Protein AF-A0A3D9XSS0-F1 (afdb_monomer_lite)

Sequence (168 aa):
MDGPRLADRDDVIVSGLGEGGFCTASVGGMEFPLLFLAGGPDQPVAAVVLADDLALDRLEAVQRFWAALTGDKAPPDGHRMSRQKRQRAGKSLRAVDGRKDGASYRMIAEVLFPAHRITLATWKSNALRETAVRLVRDGFQLVAGGYRSLLHRRRHRRKRKGQALRTG

Structure (mmCIF, N/CA/C/O backbone):
data_AF-A0A3D9XSS0-F1
#
_entry.id   AF-A0A3D9XSS0-F1
#
loop_
_atom_site.group_PDB
_atom_site.id
_atom_site.type_symbol
_atom_site.label_atom_id
_atom_site.label_alt_id
_atom_site.label_comp_id
_atom_site.label_asym_id
_atom_site.label_entity_id
_atom_site.label_seq_id
_atom_site.pdbx_PDB_ins_code
_atom_site.Cartn_x
_atom_site.Cartn_y
_atom_site.Cartn_z
_atom_site.occupancy
_atom_site.B_iso_or_equiv
_atom_site.auth_seq_id
_atom_site.auth_comp_id
_atom_site.auth_asym_id
_atom_site.auth_atom_id
_atom_site.pdbx_PDB_model_num
ATOM 1 N N . MET A 1 1 ? -20.918 -7.633 29.416 1.00 53.12 1 MET A N 1
ATOM 2 C CA . MET A 1 1 ? -19.547 -7.213 29.058 1.00 53.12 1 MET A CA 1
ATOM 3 C C . MET A 1 1 ? -19.679 -5.830 28.459 1.00 53.12 1 MET A C 1
ATOM 5 O O . MET A 1 1 ? -20.108 -5.733 27.317 1.00 53.12 1 MET A O 1
ATOM 9 N N . ASP A 1 2 ? -19.400 -4.788 29.238 1.00 72.56 2 ASP A N 1
ATOM 10 C CA . ASP A 1 2 ? -19.417 -3.409 28.739 1.00 72.56 2 ASP A CA 1
ATOM 11 C C . ASP A 1 2 ? -18.070 -3.116 28.073 1.00 72.56 2 ASP A C 1
ATOM 13 O O . ASP A 1 2 ? -17.086 -2.776 28.725 1.00 72.56 2 ASP A O 1
ATOM 17 N N . GLY A 1 3 ? -18.003 -3.369 26.767 1.00 71.75 3 GLY A N 1
ATOM 18 C CA . GLY A 1 3 ? -16.892 -2.946 25.913 1.00 71.75 3 GLY A CA 1
ATOM 19 C C . GLY A 1 3 ? -17.037 -1.481 25.481 1.00 71.75 3 GLY A C 1
ATOM 20 O O . GLY A 1 3 ? -18.117 -0.905 25.637 1.00 71.75 3 GLY A O 1
ATOM 21 N N . PRO A 1 4 ? -15.980 -0.869 24.915 1.00 80.12 4 PRO A N 1
ATOM 22 C CA . PRO A 1 4 ? -16.065 0.502 24.432 1.00 80.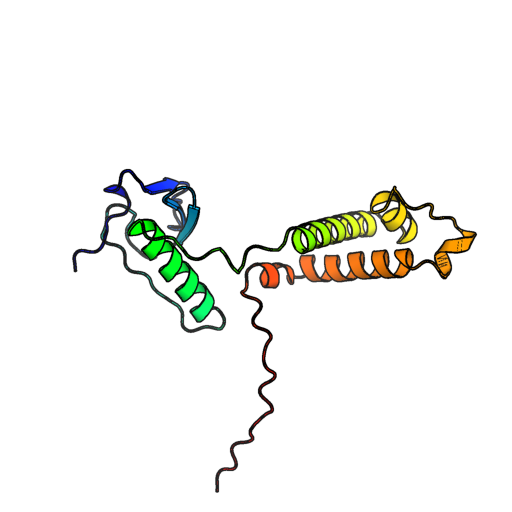12 4 PRO A CA 1
ATOM 23 C C . PRO A 1 4 ? -17.089 0.602 23.299 1.00 80.12 4 PRO A C 1
ATOM 25 O O . PRO A 1 4 ? -17.146 -0.2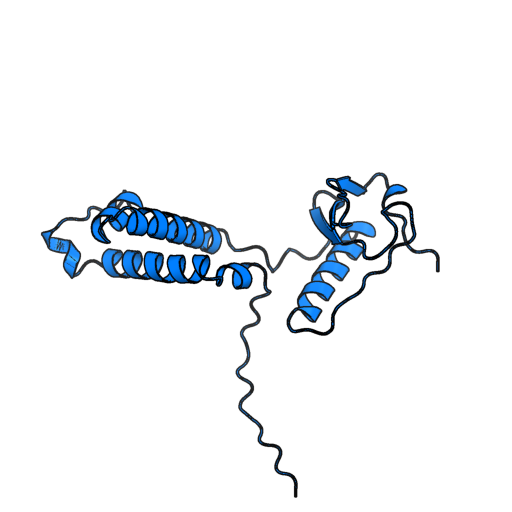60 22.419 1.00 80.12 4 PRO A O 1
ATOM 28 N N . ARG A 1 5 ? -17.872 1.677 23.322 1.00 84.56 5 ARG A N 1
ATOM 29 C CA . ARG A 1 5 ? -18.710 2.116 22.207 1.00 84.56 5 ARG A CA 1
ATOM 30 C C . ARG A 1 5 ? -17.907 3.163 21.458 1.00 84.56 5 ARG A C 1
ATOM 32 O O . ARG A 1 5 ? -17.437 4.125 22.058 1.00 84.56 5 ARG A O 1
ATOM 39 N N . LEU A 1 6 ? -17.657 2.925 20.179 1.00 82.81 6 LEU A N 1
ATOM 40 C CA . LEU A 1 6 ? -16.795 3.796 19.384 1.00 82.81 6 LEU A CA 1
ATOM 41 C C . LEU A 1 6 ? -17.466 5.137 19.088 1.00 82.81 6 LEU A C 1
ATOM 43 O O . LEU A 1 6 ? -16.769 6.134 18.991 1.00 82.81 6 LEU A O 1
ATOM 47 N N . ALA A 1 7 ? -18.793 5.166 18.969 1.00 81.00 7 ALA A N 1
ATOM 48 C CA . ALA A 1 7 ? -19.533 6.397 18.710 1.00 81.00 7 ALA A CA 1
ATOM 49 C C . ALA A 1 7 ? -19.655 7.325 19.927 1.00 81.00 7 ALA A C 1
ATOM 51 O O . ALA A 1 7 ? -19.825 8.525 19.752 1.00 81.00 7 ALA A O 1
ATOM 52 N N . ASP A 1 8 ? -19.512 6.795 21.145 1.00 83.81 8 ASP A N 1
ATOM 53 C CA . ASP A 1 8 ? -19.583 7.586 22.385 1.00 83.81 8 ASP A CA 1
ATOM 54 C C . ASP A 1 8 ? -18.267 8.327 22.684 1.00 83.81 8 ASP A C 1
ATOM 56 O O . ASP A 1 8 ? -18.094 8.917 23.751 1.00 83.81 8 ASP A O 1
ATOM 60 N N . ARG A 1 9 ? -17.297 8.241 21.772 1.00 80.12 9 ARG A N 1
ATOM 61 C CA . ARG A 1 9 ? -15.945 8.751 21.950 1.00 80.12 9 ARG A CA 1
ATOM 62 C C . ARG A 1 9 ? -15.666 9.905 21.002 1.00 80.12 9 ARG A C 1
ATOM 64 O O . ARG A 1 9 ? -15.541 9.705 19.799 1.00 80.12 9 ARG A O 1
ATOM 71 N N . ASP A 1 10 ? -15.446 11.086 21.570 1.00 81.94 10 ASP A N 1
ATOM 72 C CA . ASP A 1 10 ? -15.120 12.301 20.810 1.00 81.94 10 ASP A CA 1
ATOM 73 C C . ASP A 1 10 ? -13.787 12.201 20.040 1.00 81.94 10 ASP A C 1
ATOM 75 O O . ASP A 1 10 ? -13.559 12.928 19.074 1.00 81.94 10 ASP A O 1
ATOM 79 N N . ASP A 1 11 ? -12.888 11.301 20.453 1.00 82.56 11 ASP A N 1
ATOM 80 C CA . ASP A 1 11 ? -11.594 11.054 19.811 1.00 82.56 11 ASP A CA 1
ATOM 81 C C . ASP A 1 11 ? -11.643 10.011 18.681 1.00 82.56 11 ASP A C 1
ATOM 83 O O . ASP A 1 11 ? -10.600 9.700 18.094 1.00 82.56 11 ASP A O 1
ATOM 87 N N . VAL A 1 12 ? -12.833 9.482 18.370 1.00 86.00 12 VAL A N 1
ATOM 88 C CA . VAL A 1 12 ? -13.052 8.468 17.337 1.00 86.00 12 VAL A CA 1
ATOM 89 C C . VAL A 1 12 ? -13.989 9.001 16.257 1.00 86.00 12 VAL A C 1
ATOM 91 O O . VAL A 1 12 ? -15.158 9.280 16.495 1.00 86.00 12 VAL A O 1
ATOM 94 N N . ILE A 1 13 ? -13.496 9.069 15.020 1.00 86.75 13 ILE A N 1
ATOM 95 C CA . ILE A 1 13 ? -14.320 9.422 13.857 1.00 86.75 13 ILE A CA 1
ATOM 96 C C . ILE A 1 13 ? -14.493 8.186 12.986 1.00 86.75 13 ILE A C 1
ATOM 98 O O . ILE A 1 13 ? -13.529 7.696 12.398 1.00 86.75 13 ILE A O 1
ATOM 102 N N . VAL A 1 14 ? -15.725 7.691 12.870 1.00 87.00 14 VAL A N 1
ATOM 103 C CA . VAL A 1 14 ? -16.064 6.577 11.977 1.00 87.00 14 VAL A CA 1
ATOM 104 C C . VAL A 1 14 ? -16.579 7.125 10.652 1.00 87.00 14 VAL A C 1
ATOM 106 O O . VAL A 1 14 ? -17.517 7.915 10.609 1.00 87.00 14 VAL A O 1
ATOM 109 N N . SER A 1 15 ? -15.970 6.691 9.552 1.00 86.50 15 SER A N 1
ATOM 110 C CA . SER A 1 15 ? -16.313 7.128 8.199 1.00 86.50 15 SER A CA 1
ATOM 111 C C . SER A 1 15 ? -16.527 5.944 7.259 1.00 86.50 15 SER A C 1
ATOM 113 O O . SER A 1 15 ? -15.933 4.875 7.421 1.00 86.50 15 SER A O 1
ATOM 115 N N . GLY A 1 16 ? -17.387 6.139 6.256 1.00 82.12 16 GLY A N 1
ATOM 116 C CA . GLY A 1 16 ? -17.586 5.168 5.179 1.00 82.12 16 GLY A CA 1
ATOM 117 C C . GLY A 1 16 ? -18.263 3.864 5.600 1.00 82.12 16 GLY A C 1
ATOM 118 O O . GLY A 1 16 ? -18.037 2.858 4.937 1.00 82.12 16 GLY A O 1
ATOM 119 N N . LEU A 1 17 ? -19.061 3.872 6.677 1.00 80.38 17 LEU A N 1
ATOM 120 C CA . LEU A 1 17 ? -19.860 2.718 7.090 1.00 80.38 17 LEU A CA 1
ATOM 121 C C . LEU A 1 17 ? -20.892 2.392 5.999 1.00 80.38 17 LEU A C 1
ATOM 123 O O . LEU A 1 17 ? -21.920 3.055 5.884 1.00 80.38 17 LEU A O 1
ATOM 127 N N . GLY A 1 18 ? -20.569 1.411 5.158 1.00 75.81 18 GLY A N 1
ATOM 128 C CA . GLY A 1 18 ? -21.453 0.913 4.103 1.00 75.81 18 GLY A CA 1
ATOM 129 C C . GLY A 1 18 ? -22.290 -0.283 4.558 1.00 75.81 18 GLY A C 1
ATOM 130 O O . GLY A 1 18 ? -22.078 -0.828 5.639 1.00 75.81 18 GLY A O 1
ATOM 131 N N . GLU A 1 19 ? -23.185 -0.763 3.689 1.00 74.50 19 GLU A N 1
ATOM 132 C CA . GLU A 1 19 ? -24.052 -1.928 3.961 1.00 74.50 19 GLU A CA 1
ATOM 133 C C . GLU A 1 19 ? -23.278 -3.205 4.340 1.00 74.50 19 GLU A C 1
ATOM 135 O O . GLU A 1 19 ? -23.793 -4.063 5.048 1.00 74.50 19 GLU A O 1
ATOM 140 N N . GLY A 1 20 ? -22.014 -3.324 3.920 1.00 81.50 20 GLY A N 1
ATOM 141 C CA . GLY A 1 20 ? -21.144 -4.451 4.267 1.00 81.50 20 GLY A CA 1
ATOM 142 C C . GLY A 1 20 ? -20.477 -4.365 5.645 1.00 81.50 20 GLY A C 1
ATOM 143 O O . GLY A 1 20 ? -19.601 -5.179 5.921 1.00 81.50 20 GLY A O 1
ATOM 144 N N . GLY A 1 21 ? -20.793 -3.357 6.468 1.00 85.19 21 GLY A N 1
ATOM 145 C CA . GLY A 1 21 ? -20.205 -3.172 7.802 1.00 85.19 21 GLY A CA 1
ATOM 146 C C . GLY A 1 21 ? -18.730 -2.749 7.801 1.00 85.19 21 GLY A C 1
ATOM 147 O O . GLY A 1 21 ? -18.120 -2.633 8.863 1.00 85.19 21 GLY A O 1
ATOM 148 N N . PHE A 1 22 ? -18.132 -2.525 6.628 1.00 88.75 22 PHE A N 1
ATOM 149 C CA . PHE A 1 22 ? -16.778 -1.992 6.508 1.00 88.75 22 PHE A CA 1
ATOM 150 C C . PHE A 1 22 ? -16.788 -0.484 6.751 1.00 88.75 22 PHE A C 1
ATOM 152 O O . PHE A 1 22 ? -17.624 0.221 6.189 1.00 88.75 22 PHE A O 1
ATOM 159 N N . CYS A 1 23 ? -15.842 0.005 7.545 1.00 89.69 23 CYS A N 1
ATOM 160 C CA . CYS A 1 23 ? -15.637 1.428 7.783 1.00 89.69 23 CYS A CA 1
ATOM 161 C C . CYS A 1 23 ? -14.168 1.725 8.097 1.00 89.69 23 CYS A C 1
ATOM 163 O O . CYS A 1 23 ? -13.371 0.826 8.378 1.00 89.69 23 CYS A O 1
ATOM 165 N N . THR A 1 24 ? -13.822 3.006 8.123 1.00 90.31 24 THR A N 1
ATOM 166 C CA . THR A 1 24 ? -12.536 3.475 8.640 1.00 90.31 24 THR A CA 1
ATOM 167 C C . THR A 1 24 ? -12.772 4.271 9.914 1.00 90.31 24 THR A C 1
ATOM 169 O O . THR A 1 24 ? -13.566 5.211 9.909 1.00 90.31 24 THR A O 1
ATOM 172 N N . ALA A 1 25 ? -12.088 3.898 10.994 1.00 91.12 25 ALA A N 1
ATOM 173 C CA . ALA A 1 25 ? -12.064 4.651 12.241 1.00 91.12 25 ALA A CA 1
ATOM 174 C C . ALA A 1 25 ? -10.760 5.446 12.356 1.00 91.12 25 ALA A C 1
ATOM 176 O O . ALA A 1 25 ? -9.674 4.863 12.329 1.00 91.12 25 ALA A O 1
ATOM 177 N N . SER A 1 26 ? -10.874 6.759 12.525 1.00 90.31 26 SER A N 1
ATOM 178 C CA . SER A 1 26 ? -9.759 7.639 12.859 1.00 90.31 26 SER A CA 1
ATOM 179 C C . SER A 1 26 ? -9.680 7.800 14.373 1.00 90.31 26 SER A C 1
ATOM 181 O O . SER A 1 26 ? -10.651 8.244 14.981 1.00 90.31 26 SER A O 1
ATOM 183 N N . VAL A 1 27 ? -8.551 7.427 14.980 1.00 89.31 27 VAL A N 1
ATOM 184 C CA . VAL A 1 27 ? -8.305 7.532 16.429 1.00 89.31 27 VAL A CA 1
ATOM 185 C C . VAL A 1 27 ? -6.941 8.171 16.651 1.00 89.31 27 VAL A C 1
ATOM 187 O O . VAL A 1 27 ? -5.918 7.625 16.226 1.00 89.31 27 VAL A O 1
ATOM 190 N N . GLY A 1 28 ? -6.903 9.359 17.258 1.00 81.25 28 GLY A N 1
ATOM 191 C CA . GLY A 1 28 ? -5.648 10.097 17.471 1.00 81.25 28 GLY A CA 1
ATO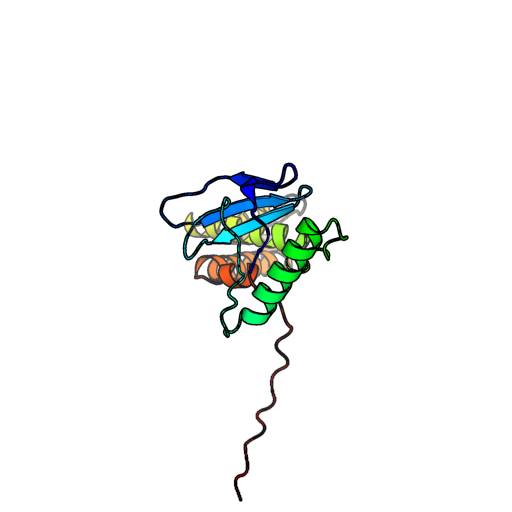M 192 C C . GLY A 1 28 ? -4.863 10.378 16.176 1.00 81.25 28 GLY A C 1
ATOM 193 O O . GLY A 1 28 ? -3.632 10.351 16.176 1.00 81.25 28 GLY A O 1
ATOM 194 N N . GLY A 1 29 ? -5.563 10.578 15.050 1.00 82.25 29 GLY A N 1
ATOM 195 C CA . GLY A 1 29 ? -4.971 10.803 13.722 1.00 82.25 29 GLY A CA 1
ATOM 196 C C . GLY A 1 29 ? -4.414 9.549 13.033 1.00 82.25 29 GLY A C 1
ATOM 197 O O . GLY A 1 29 ? -3.764 9.652 11.988 1.00 82.25 29 GLY A O 1
ATOM 198 N N . MET A 1 30 ? -4.632 8.363 13.607 1.00 85.12 30 MET A N 1
ATOM 199 C CA . MET A 1 30 ? -4.350 7.080 12.969 1.00 85.12 30 MET A CA 1
ATOM 200 C C . MET A 1 30 ? -5.630 6.483 12.397 1.00 85.12 30 MET A C 1
ATOM 202 O O . MET A 1 30 ? -6.644 6.414 13.080 1.00 85.12 30 MET A O 1
ATOM 206 N N . GLU A 1 31 ? -5.547 5.990 11.166 1.00 88.31 31 GLU A N 1
ATOM 207 C CA . GLU A 1 31 ? -6.667 5.353 10.476 1.00 88.31 31 GLU A CA 1
ATOM 208 C C . GLU A 1 31 ? -6.627 3.834 10.656 1.00 88.31 31 GLU A C 1
ATOM 210 O O . GLU A 1 31 ? -5.607 3.189 10.384 1.00 88.31 31 GLU A O 1
ATOM 215 N N . PHE A 1 32 ? -7.759 3.261 11.054 1.00 89.12 32 PHE A N 1
ATOM 216 C CA . PHE A 1 32 ? -7.947 1.832 11.252 1.00 89.12 32 PHE A CA 1
ATOM 217 C C . PHE A 1 32 ? -9.106 1.328 10.385 1.00 89.12 32 PHE A C 1
ATOM 219 O O . PHE A 1 32 ? -10.245 1.750 10.587 1.00 89.12 32 PHE A O 1
ATOM 226 N N . PRO A 1 33 ? -8.857 0.417 9.428 1.00 89.81 33 PRO A N 1
ATOM 227 C CA . PRO A 1 33 ? -9.936 -0.254 8.720 1.00 89.81 33 PRO A CA 1
ATOM 228 C C . PRO A 1 33 ? -10.600 -1.272 9.651 1.00 89.81 33 PRO A C 1
ATOM 230 O O . PRO A 1 33 ? -9.926 -2.143 10.207 1.00 89.81 33 PRO A O 1
ATOM 233 N N . LEU A 1 34 ? -11.918 -1.179 9.795 1.00 91.00 34 LEU A N 1
ATOM 234 C CA . LEU A 1 34 ? -12.731 -2.065 10.621 1.00 91.00 34 LEU A CA 1
ATOM 235 C C . LEU A 1 34 ? -13.800 -2.743 9.763 1.00 91.00 34 LEU A C 1
ATOM 237 O O . LEU A 1 34 ? -14.292 -2.181 8.786 1.00 91.00 34 LEU A O 1
ATOM 241 N N . LEU A 1 35 ? -14.157 -3.965 10.148 1.00 91.12 35 LEU A N 1
ATOM 242 C CA . LEU A 1 35 ? -15.289 -4.698 9.597 1.00 91.12 35 LEU A CA 1
ATOM 243 C C . LEU A 1 35 ? -16.179 -5.133 10.759 1.00 91.12 35 LEU A C 1
ATOM 245 O O . LEU A 1 35 ? -15.783 -5.988 11.554 1.00 91.12 35 LEU A O 1
ATOM 249 N N . PHE A 1 36 ? -17.372 -4.559 10.844 1.00 89.38 36 PHE A N 1
ATOM 250 C CA . PHE A 1 36 ? -18.401 -5.005 11.770 1.00 89.38 36 PHE A CA 1
ATOM 251 C C . PHE A 1 36 ? -19.067 -6.263 11.216 1.00 89.38 36 PHE A C 1
ATOM 253 O O . PHE A 1 36 ? -19.730 -6.230 10.184 1.00 89.38 36 PHE A O 1
ATOM 260 N N . LEU A 1 37 ? -18.877 -7.388 11.908 1.00 87.31 37 LEU A N 1
ATOM 261 C CA . LEU A 1 37 ? -19.559 -8.646 11.582 1.00 87.31 37 LEU A CA 1
ATOM 262 C C . LEU A 1 37 ? -21.030 -8.628 12.026 1.00 87.31 37 LEU A C 1
ATOM 264 O O . LEU A 1 37 ? -21.853 -9.354 11.478 1.00 87.31 37 LEU A O 1
ATOM 268 N N . ALA A 1 38 ? -21.335 -7.813 13.034 1.00 84.56 38 ALA A N 1
ATOM 269 C CA . ALA A 1 38 ? -22.669 -7.531 13.538 1.00 84.56 38 ALA A CA 1
ATOM 270 C C . ALA A 1 38 ? -22.657 -6.182 14.274 1.00 84.56 38 ALA A C 1
ATOM 272 O O . ALA A 1 38 ? -21.619 -5.769 14.798 1.00 84.56 38 ALA A O 1
ATOM 273 N N . GLY A 1 39 ? -23.819 -5.531 14.346 1.00 85.75 39 GLY A N 1
ATOM 274 C CA . GLY A 1 39 ? -23.981 -4.261 15.053 1.00 85.75 39 GLY A CA 1
ATOM 275 C C . GLY A 1 39 ? -23.301 -3.087 14.346 1.00 85.75 39 GLY A C 1
ATOM 276 O O . GLY A 1 39 ? -23.225 -3.043 13.119 1.00 85.75 39 GLY A O 1
ATOM 277 N N . GLY A 1 40 ? -22.836 -2.119 15.134 1.00 85.44 40 GLY A N 1
ATOM 278 C CA . GLY A 1 40 ? -22.245 -0.877 14.643 1.00 85.44 40 GLY A CA 1
ATOM 279 C C . GLY A 1 40 ? -21.474 -0.133 15.737 1.00 85.44 40 GLY A C 1
ATOM 280 O O . GLY A 1 40 ? -21.316 -0.661 16.841 1.00 85.44 40 GLY A O 1
ATOM 281 N N . PRO A 1 41 ? -20.989 1.086 15.452 1.00 86.06 41 PRO A N 1
ATOM 282 C CA . PRO A 1 41 ? -20.090 1.819 16.346 1.00 86.06 41 PRO A CA 1
ATOM 283 C C . PRO A 1 41 ? -20.729 2.234 17.683 1.00 86.06 41 PRO A C 1
ATOM 285 O O . PRO A 1 41 ? -19.999 2.457 18.647 1.00 86.06 41 PRO A O 1
ATOM 288 N N . ASP A 1 42 ? -22.060 2.273 17.771 1.00 86.12 42 ASP A N 1
ATOM 289 C CA . ASP A 1 42 ? -22.816 2.667 18.975 1.00 86.12 42 ASP A CA 1
ATOM 290 C C . ASP A 1 42 ? -22.946 1.530 20.011 1.00 86.12 42 ASP A C 1
ATOM 292 O O . ASP A 1 42 ? -23.484 1.709 21.110 1.00 86.12 42 ASP A O 1
ATOM 296 N N . GLN A 1 43 ? -22.487 0.326 19.660 1.00 84.81 43 GLN A N 1
ATOM 297 C CA . GLN A 1 43 ? -22.576 -0.874 20.488 1.00 84.81 43 GLN A CA 1
ATOM 298 C C . GLN A 1 43 ? -21.199 -1.282 21.029 1.00 84.81 43 GLN A C 1
ATOM 300 O O . GLN A 1 43 ? -20.176 -0.947 20.428 1.00 84.81 43 GLN A O 1
ATOM 305 N N . PRO A 1 44 ? -21.146 -2.034 22.147 1.00 84.81 44 PRO A N 1
ATOM 306 C CA . PRO A 1 44 ? -19.902 -2.619 22.631 1.00 84.81 44 PRO A CA 1
ATOM 307 C C . PRO A 1 44 ? -19.217 -3.461 21.554 1.00 84.81 44 PRO A C 1
ATOM 309 O O . PRO A 1 44 ? -19.820 -4.382 20.998 1.00 84.81 44 PRO A O 1
ATOM 312 N N . VAL A 1 45 ? -17.944 -3.175 21.286 1.00 85.25 45 VAL A N 1
ATOM 313 C CA . VAL A 1 45 ? -17.183 -3.889 20.255 1.00 85.25 45 VAL A CA 1
ATOM 314 C C . VAL A 1 45 ? -16.334 -5.022 20.825 1.00 85.25 45 VAL A C 1
ATOM 316 O O . VAL A 1 45 ? -15.721 -4.905 21.886 1.00 85.25 45 VAL A O 1
ATOM 319 N N . ALA A 1 46 ? -16.252 -6.119 20.072 1.00 87.81 46 ALA A N 1
ATOM 320 C CA . ALA A 1 46 ? -15.316 -7.213 20.298 1.00 87.81 46 ALA A CA 1
ATOM 321 C C . ALA A 1 46 ? -14.495 -7.456 19.025 1.00 87.81 46 ALA A C 1
ATOM 323 O O . ALA A 1 46 ? -15.026 -7.422 17.915 1.00 87.81 46 ALA A O 1
ATOM 324 N N . ALA A 1 47 ? -13.197 -7.721 19.179 1.00 90.56 47 ALA A N 1
ATOM 325 C CA . ALA A 1 47 ? -12.321 -8.036 18.057 1.00 90.56 47 ALA A CA 1
ATOM 326 C C . ALA A 1 47 ? -12.261 -9.552 17.824 1.00 90.56 47 ALA A C 1
ATOM 328 O O . ALA A 1 47 ? -11.887 -10.310 18.718 1.00 90.56 47 ALA A O 1
ATOM 329 N N . VAL A 1 48 ? -12.578 -9.992 16.604 1.00 91.69 48 VAL A N 1
ATOM 330 C CA . VAL A 1 48 ? -12.440 -11.394 16.180 1.00 91.69 48 VAL A CA 1
ATOM 331 C C . VAL A 1 48 ? -11.178 -11.539 15.336 1.00 91.69 48 VAL A C 1
ATOM 333 O O . VAL A 1 48 ? -11.007 -10.856 14.326 1.00 91.69 48 VAL A O 1
ATOM 336 N N . VAL A 1 49 ? -10.294 -12.455 15.730 1.00 92.00 49 VAL A N 1
ATOM 337 C CA . VAL A 1 49 ? -9.073 -12.770 14.980 1.00 92.00 49 VAL A CA 1
ATOM 338 C C . VAL A 1 49 ? -9.190 -14.160 14.371 1.00 92.00 49 VAL A C 1
ATOM 340 O O . VAL A 1 49 ? -9.265 -15.157 15.084 1.00 92.00 49 VAL A O 1
ATOM 343 N N . LEU A 1 50 ? -9.157 -14.227 13.040 1.00 90.44 50 LEU A N 1
ATOM 344 C CA . LEU A 1 50 ? -9.096 -15.495 12.317 1.00 90.44 50 LEU A CA 1
ATOM 345 C C . LEU A 1 50 ? -7.733 -16.164 12.519 1.00 90.44 50 LEU A C 1
ATOM 347 O O . LEU A 1 50 ? -6.693 -15.519 12.370 1.00 90.44 50 LEU A O 1
ATOM 351 N N . ALA A 1 51 ? -7.747 -17.464 12.813 1.00 91.81 51 ALA A N 1
ATOM 352 C CA . ALA A 1 51 ? -6.558 -18.295 12.979 1.00 91.81 51 ALA A CA 1
ATOM 353 C C . ALA A 1 51 ? -5.996 -18.757 11.619 1.00 91.81 51 ALA A C 1
ATOM 355 O O . ALA A 1 51 ? -6.010 -19.939 11.290 1.00 91.81 51 ALA A O 1
ATOM 356 N N . ASP A 1 52 ? -5.523 -17.808 10.816 1.00 86.62 52 ASP A N 1
ATOM 357 C CA . ASP A 1 52 ? -4.916 -18.044 9.504 1.00 86.62 52 ASP A CA 1
ATOM 358 C C . ASP A 1 52 ? -3.466 -17.510 9.446 1.00 86.62 52 ASP A C 1
ATOM 360 O O . ASP A 1 52 ? -2.890 -17.066 10.446 1.00 86.62 52 ASP A O 1
ATOM 364 N N . ASP A 1 53 ? -2.873 -17.505 8.251 1.00 83.81 53 ASP A N 1
ATOM 365 C CA . ASP A 1 53 ? -1.521 -16.983 8.010 1.00 83.81 53 ASP A CA 1
ATOM 366 C C . ASP A 1 53 ? -1.350 -15.483 8.347 1.00 83.81 53 ASP A C 1
ATOM 368 O O . ASP A 1 53 ? -0.221 -14.993 8.439 1.00 83.81 53 ASP A O 1
ATOM 372 N N . LEU A 1 54 ? -2.451 -14.752 8.554 1.00 83.62 54 LEU A N 1
ATOM 373 C CA . LEU A 1 54 ? -2.513 -13.333 8.909 1.00 83.62 54 LEU A CA 1
ATOM 374 C C . LEU A 1 54 ? -2.966 -13.101 10.361 1.00 83.62 54 LEU A C 1
ATOM 376 O O . LEU A 1 54 ? -3.103 -11.949 10.774 1.00 83.62 54 LEU A O 1
ATOM 380 N N . ALA A 1 55 ? -3.175 -14.146 11.168 1.00 88.12 55 ALA A N 1
ATOM 381 C CA . ALA A 1 55 ? -3.643 -14.028 12.555 1.00 88.12 55 ALA A CA 1
ATOM 382 C C . ALA A 1 55 ? -2.790 -13.055 13.381 1.00 88.12 55 ALA A C 1
ATOM 384 O O . ALA A 1 55 ? -3.292 -12.165 14.063 1.00 88.12 55 ALA A O 1
ATOM 385 N N . LEU A 1 56 ? -1.471 -13.190 13.270 1.00 85.75 56 LEU A N 1
ATOM 386 C CA . LEU A 1 56 ? -0.524 -12.370 14.016 1.00 85.75 56 LEU A CA 1
ATOM 387 C C . LEU A 1 56 ? -0.427 -10.928 13.481 1.00 85.75 56 LEU A C 1
ATOM 389 O O . LEU A 1 56 ? 0.049 -10.060 14.203 1.00 85.75 56 LEU A O 1
ATOM 393 N N . ASP A 1 57 ? -0.834 -10.674 12.238 1.00 83.62 57 ASP A N 1
ATOM 394 C CA . ASP A 1 57 ? -0.941 -9.326 11.667 1.00 83.62 57 ASP A CA 1
ATOM 395 C C . ASP A 1 57 ? -2.211 -8.642 12.195 1.00 83.62 57 ASP A C 1
ATOM 397 O O . ASP A 1 57 ? -2.179 -7.485 12.610 1.00 83.62 57 ASP A O 1
ATOM 401 N N . ARG A 1 58 ? -3.317 -9.393 12.280 1.00 87.75 58 ARG A N 1
ATOM 402 C CA . ARG A 1 58 ? -4.562 -8.918 12.898 1.00 87.75 58 ARG A CA 1
ATOM 403 C C . ARG A 1 58 ? -4.399 -8.651 14.394 1.00 87.75 58 ARG A C 1
ATOM 405 O O . ARG A 1 58 ? -4.906 -7.645 14.869 1.00 87.75 58 ARG A O 1
ATOM 412 N N . LEU A 1 59 ? -3.653 -9.482 15.125 1.00 90.38 59 LEU A N 1
ATOM 413 C CA . LEU A 1 59 ? -3.348 -9.232 16.543 1.00 90.38 59 LEU A CA 1
ATOM 414 C C . LEU A 1 59 ? -2.565 -7.930 16.751 1.00 90.38 59 LEU A C 1
ATOM 416 O O . LEU A 1 59 ? -2.878 -7.173 17.663 1.00 90.38 59 LEU A O 1
ATOM 420 N N . GLU A 1 60 ? -1.582 -7.641 15.895 1.00 87.12 60 GLU A N 1
ATOM 421 C CA . GLU A 1 60 ? -0.832 -6.379 15.939 1.00 87.12 60 GLU A CA 1
ATOM 422 C C . GLU A 1 60 ? -1.736 -5.178 15.623 1.00 87.12 60 GLU A C 1
ATOM 424 O O . GLU A 1 60 ? -1.664 -4.157 16.307 1.00 87.12 60 GLU A O 1
ATOM 429 N N . ALA A 1 61 ? -2.637 -5.309 14.642 1.00 88.12 61 ALA A N 1
ATOM 430 C CA . ALA A 1 61 ? -3.634 -4.284 14.344 1.00 88.12 61 ALA A CA 1
ATOM 431 C C . ALA A 1 61 ? -4.576 -4.029 15.535 1.00 88.12 61 ALA A C 1
ATOM 433 O O . ALA A 1 61 ? -4.783 -2.874 15.897 1.00 88.12 61 ALA A O 1
ATOM 434 N N . VAL A 1 62 ? -5.075 -5.087 16.188 1.00 91.50 62 VAL A N 1
ATOM 435 C CA . VAL A 1 62 ? -5.912 -4.984 17.397 1.00 91.50 62 VAL A CA 1
ATOM 436 C C . VAL A 1 62 ? -5.145 -4.324 18.541 1.00 91.50 62 VAL A C 1
ATOM 438 O O . VAL A 1 62 ? -5.674 -3.421 19.178 1.00 91.50 62 VAL A O 1
ATOM 441 N N . GLN A 1 63 ? -3.888 -4.709 18.777 1.00 90.12 63 GLN A N 1
ATOM 442 C CA . GLN A 1 63 ? -3.054 -4.098 19.815 1.00 90.12 63 GLN A CA 1
ATOM 443 C C . GLN A 1 63 ? -2.845 -2.598 19.567 1.00 90.12 63 GLN A C 1
ATOM 445 O O . GLN A 1 63 ? -2.937 -1.801 20.497 1.00 90.12 63 GLN A O 1
ATOM 450 N N . ARG A 1 64 ? -2.566 -2.201 18.319 1.00 89.62 64 ARG A N 1
ATOM 451 C CA . ARG A 1 64 ? -2.384 -0.790 17.947 1.00 89.62 64 ARG A CA 1
ATOM 452 C C . ARG A 1 64 ? -3.680 0.004 18.054 1.00 89.62 64 ARG A C 1
ATOM 454 O O . ARG A 1 64 ? -3.636 1.140 18.509 1.00 89.62 64 A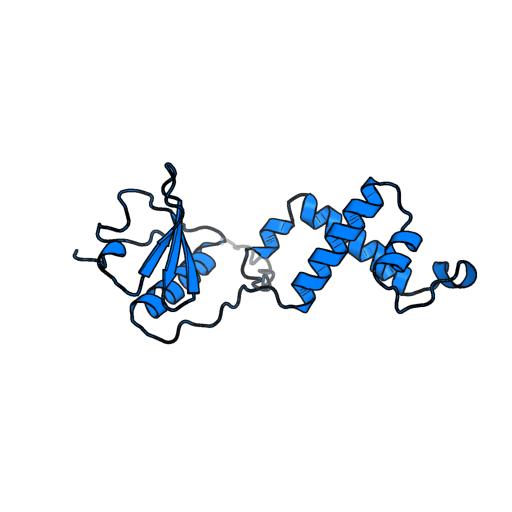RG A O 1
ATOM 461 N N . PHE A 1 65 ? -4.801 -0.592 17.657 1.00 90.00 65 PHE A N 1
ATOM 462 C CA . PHE A 1 65 ? -6.121 0.013 17.798 1.00 90.00 65 PHE A CA 1
ATOM 463 C C . PHE A 1 65 ? -6.476 0.219 19.272 1.00 90.00 65 PHE A C 1
ATOM 465 O O . PHE A 1 65 ? -6.865 1.315 19.656 1.00 90.00 65 PHE A O 1
ATOM 472 N N . TRP A 1 66 ? -6.253 -0.793 20.114 1.00 89.69 66 TRP A N 1
ATOM 473 C CA . TRP A 1 66 ? -6.470 -0.682 21.554 1.00 89.69 66 TRP A CA 1
ATOM 474 C C . TRP A 1 66 ? -5.586 0.395 22.185 1.00 89.69 66 TRP A C 1
ATOM 476 O O . TRP A 1 66 ? -6.104 1.241 22.900 1.00 89.69 66 TRP A O 1
ATOM 486 N N . ALA A 1 67 ? -4.289 0.425 21.860 1.00 89.12 67 ALA A N 1
ATOM 487 C CA . ALA A 1 67 ? -3.383 1.465 22.346 1.00 89.12 67 ALA A CA 1
ATOM 488 C C . ALA A 1 67 ? -3.838 2.873 21.922 1.00 89.12 67 ALA A C 1
ATOM 490 O O . ALA A 1 67 ? -3.813 3.796 22.727 1.00 89.12 67 ALA A O 1
ATOM 491 N N . ALA A 1 68 ? -4.301 3.036 20.676 1.00 88.56 68 ALA A N 1
ATOM 492 C CA . ALA A 1 68 ? -4.861 4.302 20.209 1.00 88.56 68 ALA A CA 1
ATOM 493 C C . ALA A 1 68 ? -6.112 4.704 21.009 1.00 88.56 68 ALA A C 1
ATOM 495 O O . ALA A 1 68 ? -6.228 5.857 21.409 1.00 88.56 68 ALA A O 1
ATOM 496 N N . LEU A 1 69 ? -7.007 3.751 21.294 1.00 87.44 69 LEU A N 1
ATOM 497 C CA . LEU A 1 69 ? -8.197 3.981 22.115 1.00 87.44 69 LEU A CA 1
ATOM 498 C C . LEU A 1 69 ? -7.863 4.272 23.585 1.00 87.44 69 LEU A C 1
ATOM 500 O O . LEU A 1 69 ? -8.585 5.016 24.236 1.00 87.44 69 LEU A O 1
ATOM 504 N N . THR A 1 70 ? -6.811 3.705 24.165 1.00 86.62 70 THR A N 1
ATOM 505 C CA . THR A 1 70 ? -6.456 3.981 25.569 1.00 86.62 70 THR A CA 1
ATOM 506 C C . THR A 1 70 ? -5.616 5.245 25.741 1.00 86.62 70 THR A C 1
ATOM 508 O O . THR A 1 70 ? -5.288 5.602 26.869 1.00 86.62 70 THR A O 1
ATOM 511 N N . GLY A 1 71 ? -5.286 5.945 24.650 1.00 79.94 71 GLY A N 1
ATOM 512 C CA . GLY A 1 71 ? -4.372 7.090 24.674 1.00 79.94 71 GLY A CA 1
ATOM 513 C C . GLY A 1 71 ? -2.905 6.690 24.873 1.00 79.94 71 GLY A C 1
ATOM 514 O O . GLY A 1 71 ? -2.047 7.553 25.062 1.00 79.94 71 GLY A O 1
ATOM 515 N N . ASP A 1 72 ? -2.597 5.394 24.803 1.00 78.38 72 ASP A N 1
ATOM 516 C CA . ASP A 1 72 ? -1.232 4.898 24.834 1.00 78.38 72 ASP A CA 1
ATOM 517 C C . ASP A 1 72 ? -0.521 5.186 23.509 1.00 78.38 72 ASP A C 1
ATOM 519 O O . ASP A 1 72 ? -1.112 5.267 22.426 1.00 78.38 72 ASP A O 1
ATOM 523 N N . LYS A 1 73 ? 0.810 5.286 23.563 1.00 76.31 73 LYS A N 1
ATOM 524 C CA . LYS A 1 73 ? 1.620 5.414 22.351 1.00 76.31 73 LYS A CA 1
ATOM 525 C C . LYS A 1 73 ? 1.506 4.132 21.526 1.00 76.31 73 LYS A C 1
ATOM 527 O O . LYS A 1 73 ? 2.219 3.158 21.775 1.00 76.31 73 LYS A O 1
ATOM 532 N N . ALA A 1 74 ? 0.649 4.155 20.508 1.00 73.12 74 ALA A N 1
ATOM 533 C CA . ALA A 1 74 ? 0.510 3.038 19.590 1.00 73.12 74 ALA A CA 1
ATOM 534 C C . ALA A 1 74 ? 1.869 2.703 18.944 1.00 73.12 74 ALA A C 1
ATOM 536 O O . ALA A 1 74 ? 2.587 3.605 18.487 1.00 73.12 74 ALA A O 1
ATOM 537 N N . PRO A 1 75 ? 2.243 1.412 18.879 1.00 70.62 75 PRO A N 1
ATOM 538 C CA . PRO A 1 75 ? 3.427 0.986 18.152 1.00 70.62 75 PRO A CA 1
ATOM 539 C C . PRO A 1 75 ? 3.431 1.538 16.715 1.00 70.62 75 PRO A C 1
ATOM 541 O O . PRO A 1 75 ? 2.372 1.572 16.071 1.00 70.62 75 PRO A O 1
ATOM 544 N N . PRO A 1 76 ? 4.596 1.959 16.181 1.00 69.69 76 PRO A N 1
ATOM 545 C CA . PRO A 1 76 ? 4.708 2.372 14.789 1.00 69.69 76 PRO A CA 1
ATOM 546 C C . PRO A 1 76 ? 4.197 1.280 13.854 1.00 69.69 76 PRO A C 1
ATOM 548 O O . PRO A 1 76 ? 4.408 0.094 14.103 1.00 69.69 76 PRO A O 1
ATOM 551 N N . ASP A 1 77 ? 3.588 1.680 12.740 1.00 70.50 77 ASP A N 1
ATOM 552 C CA . ASP A 1 77 ? 3.170 0.733 11.713 1.00 70.50 77 ASP A CA 1
ATOM 553 C C . ASP A 1 77 ? 4.382 0.065 11.044 1.00 70.50 77 ASP A C 1
ATOM 555 O O . ASP A 1 77 ? 4.952 0.585 10.078 1.00 70.50 77 ASP A O 1
ATOM 559 N N . GLY A 1 78 ? 4.776 -1.104 11.552 1.00 64.75 78 GLY A N 1
ATOM 560 C CA . GLY A 1 78 ? 5.852 -1.919 10.993 1.00 64.75 78 GLY A CA 1
ATOM 561 C C . GLY A 1 78 ? 5.532 -2.497 9.609 1.00 64.75 78 GLY A C 1
ATOM 562 O O . GLY A 1 78 ? 6.424 -3.029 8.942 1.00 64.75 78 GLY A O 1
ATOM 563 N N . HIS A 1 79 ? 4.280 -2.397 9.154 1.00 64.94 79 HIS A N 1
ATOM 564 C CA . HIS A 1 79 ? 3.807 -2.867 7.851 1.00 64.94 79 HIS A CA 1
ATOM 565 C C . HIS A 1 79 ? 3.842 -1.768 6.792 1.00 64.94 79 HIS A C 1
ATOM 567 O O . HIS A 1 79 ? 3.784 -2.060 5.593 1.00 64.94 79 HIS A O 1
ATOM 573 N N . ARG A 1 80 ? 4.000 -0.500 7.195 1.00 68.50 80 ARG A N 1
ATOM 574 C CA . ARG A 1 80 ? 4.047 0.609 6.247 1.00 68.50 80 ARG A CA 1
ATOM 575 C C . ARG A 1 80 ? 5.232 0.420 5.307 1.00 68.50 80 ARG A C 1
ATOM 577 O O . ARG A 1 80 ? 6.397 0.450 5.705 1.00 68.50 80 ARG A O 1
ATOM 584 N N . MET A 1 81 ? 4.934 0.243 4.017 1.00 76.44 81 MET A N 1
ATOM 585 C CA . MET A 1 81 ? 5.966 0.157 2.987 1.00 76.44 81 MET A CA 1
ATOM 586 C C . MET A 1 81 ? 6.943 1.327 3.134 1.00 76.44 81 MET A C 1
ATOM 588 O O . MET A 1 81 ? 6.528 2.495 3.143 1.00 76.44 81 MET A O 1
ATOM 592 N N . SER A 1 82 ? 8.242 1.014 3.206 1.00 82.69 82 SER A N 1
ATOM 593 C CA . SER A 1 82 ? 9.275 2.047 3.205 1.00 82.69 82 SER A CA 1
ATOM 594 C C . SER A 1 82 ? 9.122 2.932 1.966 1.00 82.69 82 SER A C 1
ATOM 596 O O . SER A 1 82 ? 8.674 2.468 0.909 1.00 82.69 82 SER A O 1
ATOM 598 N N . ARG A 1 83 ? 9.511 4.212 2.068 1.00 85.69 83 ARG A N 1
ATOM 599 C CA . ARG A 1 83 ? 9.439 5.156 0.936 1.00 85.69 83 ARG A CA 1
ATOM 600 C C . ARG A 1 83 ? 10.088 4.581 -0.327 1.00 85.69 83 ARG A C 1
ATOM 602 O O . ARG A 1 83 ? 9.492 4.651 -1.397 1.00 85.69 83 ARG A O 1
ATOM 609 N N . GLN A 1 84 ? 11.245 3.934 -0.185 1.00 89.00 84 GLN A N 1
ATOM 610 C CA . GLN A 1 84 ? 11.960 3.286 -1.289 1.00 89.00 84 GLN A CA 1
ATOM 611 C C . GLN A 1 84 ? 11.148 2.154 -1.936 1.00 89.00 84 GLN A C 1
ATOM 613 O O . GLN A 1 84 ? 11.062 2.084 -3.160 1.00 89.00 84 GLN A O 1
ATOM 618 N N . LYS A 1 85 ? 10.507 1.284 -1.141 1.00 87.31 85 LYS A N 1
ATOM 619 C CA . LYS A 1 85 ? 9.655 0.209 -1.675 1.00 87.31 85 LYS A CA 1
ATOM 620 C C . LYS A 1 85 ? 8.434 0.769 -2.394 1.00 87.31 85 LYS A C 1
ATOM 622 O O . LYS A 1 85 ? 8.103 0.278 -3.467 1.00 87.31 85 LYS A O 1
ATOM 627 N N . ARG A 1 86 ? 7.791 1.800 -1.834 1.00 90.69 86 ARG A N 1
ATOM 628 C CA . ARG A 1 86 ? 6.642 2.468 -2.465 1.00 90.69 86 ARG A CA 1
ATOM 629 C C . ARG A 1 86 ? 7.040 3.092 -3.800 1.00 90.69 86 ARG A C 1
ATOM 631 O O . ARG A 1 86 ? 6.365 2.879 -4.800 1.00 90.69 86 ARG A O 1
ATOM 638 N N . GLN A 1 87 ? 8.175 3.788 -3.835 1.00 93.00 87 GLN A N 1
ATOM 639 C CA . GLN A 1 87 ? 8.711 4.367 -5.064 1.00 93.00 87 GLN A CA 1
ATOM 640 C C . GLN A 1 87 ? 9.040 3.287 -6.103 1.00 93.00 87 GLN A C 1
ATOM 642 O O . GLN A 1 87 ? 8.700 3.442 -7.274 1.00 93.00 87 GLN A O 1
ATOM 647 N N . ARG A 1 88 ? 9.666 2.179 -5.685 1.00 93.44 88 ARG A N 1
ATOM 648 C CA . ARG A 1 88 ? 9.971 1.052 -6.575 1.00 93.44 88 ARG A CA 1
ATOM 649 C C . ARG A 1 88 ? 8.702 0.408 -7.131 1.00 93.44 88 ARG A C 1
ATOM 651 O O . ARG A 1 88 ? 8.642 0.200 -8.334 1.00 93.44 88 ARG A O 1
ATOM 658 N N . ALA A 1 89 ? 7.693 0.154 -6.296 1.00 93.25 89 ALA A N 1
ATOM 659 C CA . ALA A 1 89 ? 6.407 -0.380 -6.741 1.00 93.25 89 ALA A CA 1
ATOM 660 C C . ALA A 1 89 ? 5.735 0.557 -7.757 1.00 93.25 89 ALA A C 1
ATOM 662 O O . ALA A 1 89 ? 5.319 0.103 -8.816 1.00 93.25 89 ALA A O 1
ATOM 663 N N . GLY A 1 90 ? 5.731 1.869 -7.499 1.00 95.75 90 GLY A N 1
ATOM 664 C CA . GLY A 1 90 ? 5.229 2.857 -8.457 1.00 95.75 90 GLY A CA 1
ATOM 665 C C . GLY A 1 90 ? 5.980 2.837 -9.793 1.00 95.75 90 GLY A C 1
ATOM 666 O O . GLY A 1 90 ? 5.352 2.863 -10.847 1.00 95.75 90 GLY A O 1
ATOM 667 N N . LYS A 1 91 ? 7.316 2.731 -9.776 1.00 96.88 91 LYS A N 1
ATOM 668 C CA . LYS A 1 91 ? 8.123 2.575 -11.001 1.00 96.88 91 LYS A CA 1
ATOM 669 C C . LYS A 1 91 ? 7.807 1.273 -11.741 1.00 96.88 91 LYS A C 1
ATOM 671 O O . LYS A 1 91 ? 7.725 1.284 -12.962 1.00 96.88 91 LYS A O 1
ATOM 676 N N . SER A 1 92 ? 7.618 0.174 -11.015 1.00 97.19 92 SER A N 1
ATOM 677 C CA . SER A 1 92 ? 7.232 -1.119 -11.583 1.00 97.19 92 SER A CA 1
ATOM 678 C C . SER A 1 92 ? 5.861 -1.075 -12.256 1.00 97.19 92 SER A C 1
ATOM 680 O O . SER A 1 92 ? 5.724 -1.616 -13.345 1.00 97.19 92 SER A O 1
ATOM 682 N N . LEU A 1 93 ? 4.874 -0.398 -11.660 1.00 97.38 93 LEU A N 1
ATOM 683 C CA . LEU A 1 93 ? 3.551 -0.226 -12.270 1.00 97.38 93 LEU A CA 1
ATOM 684 C C . LEU A 1 93 ? 3.627 0.606 -13.558 1.00 97.38 93 LEU A C 1
ATOM 686 O O . LEU A 1 93 ? 3.202 0.124 -14.599 1.00 97.38 93 LEU A O 1
ATOM 690 N N . ARG A 1 94 ? 4.311 1.760 -13.541 1.00 97.81 94 ARG A N 1
ATOM 691 C CA . ARG A 1 94 ? 4.534 2.554 -14.769 1.00 97.81 94 ARG A CA 1
ATOM 692 C C . ARG A 1 94 ? 5.264 1.767 -15.862 1.00 97.81 94 ARG A C 1
ATOM 694 O O . ARG A 1 94 ? 5.020 1.967 -17.046 1.00 97.81 94 ARG A O 1
ATOM 701 N N . ALA A 1 95 ? 6.187 0.883 -15.476 1.00 98.06 95 ALA A N 1
ATOM 702 C CA . ALA A 1 95 ? 6.886 0.018 -16.420 1.00 98.06 95 ALA A CA 1
ATOM 703 C C . ALA A 1 95 ? 5.946 -1.018 -17.063 1.00 98.06 95 ALA A C 1
ATOM 705 O O . ALA A 1 95 ? 6.129 -1.351 -18.232 1.00 98.06 95 ALA A O 1
ATOM 706 N N . VAL A 1 96 ? 4.951 -1.521 -16.322 1.00 98.06 96 VAL A N 1
ATOM 707 C CA . VAL A 1 96 ? 3.901 -2.393 -16.873 1.00 98.06 96 VAL A CA 1
ATOM 708 C C . VAL A 1 96 ? 3.042 -1.630 -17.864 1.00 98.06 96 VAL A C 1
ATOM 710 O O . VAL A 1 96 ? 2.835 -2.147 -18.957 1.00 98.06 96 VAL A O 1
ATOM 713 N N . ASP A 1 97 ? 2.598 -0.422 -17.513 1.00 97.94 97 ASP A N 1
ATOM 714 C CA . ASP A 1 97 ? 1.787 0.420 -18.401 1.00 97.94 97 ASP A CA 1
ATOM 715 C C . ASP A 1 97 ? 2.529 0.647 -19.726 1.00 97.94 97 ASP A C 1
ATOM 717 O O . ASP A 1 97 ? 2.044 0.262 -20.786 1.00 97.94 97 ASP A O 1
ATOM 721 N N . GLY A 1 98 ? 3.796 1.073 -19.658 1.00 97.62 98 GLY A N 1
ATOM 722 C CA . GLY A 1 98 ? 4.629 1.222 -20.851 1.00 97.62 98 GLY A CA 1
ATOM 723 C C . GLY A 1 98 ? 4.798 -0.076 -21.652 1.00 97.62 98 GLY A C 1
ATOM 724 O O . GLY A 1 98 ? 4.782 -0.045 -22.878 1.00 97.62 98 GLY A O 1
ATOM 725 N N . ARG A 1 99 ? 4.942 -1.243 -21.004 1.00 97.69 99 ARG A N 1
ATOM 726 C CA . ARG A 1 99 ? 5.025 -2.527 -21.727 1.00 97.69 99 ARG A CA 1
ATOM 727 C C . ARG A 1 99 ? 3.714 -2.920 -22.394 1.00 97.69 99 ARG A C 1
ATOM 729 O O . ARG A 1 99 ? 3.779 -3.508 -23.472 1.00 97.69 99 ARG A O 1
ATOM 736 N N . LYS A 1 100 ? 2.571 -2.642 -21.764 1.00 97.38 100 LYS A N 1
ATOM 737 C CA . LYS A 1 100 ? 1.245 -2.871 -22.353 1.00 97.38 100 LYS A CA 1
ATOM 738 C C . LYS A 1 100 ? 1.032 -1.990 -23.582 1.00 97.38 100 LYS A C 1
ATOM 740 O O . LYS A 1 100 ? 0.511 -2.485 -24.573 1.00 97.38 100 LYS A O 1
ATOM 745 N N . ASP A 1 101 ? 1.576 -0.778 -23.562 1.00 97.62 101 ASP A N 1
ATOM 746 C CA . ASP A 1 101 ? 1.563 0.161 -24.691 1.00 97.62 101 ASP A CA 1
ATOM 747 C C . ASP A 1 101 ? 2.677 -0.111 -25.728 1.00 97.62 101 ASP A C 1
ATOM 749 O O . ASP A 1 101 ? 2.935 0.695 -26.619 1.00 97.62 101 ASP A O 1
ATOM 753 N N . GLY A 1 102 ? 3.387 -1.241 -25.623 1.00 97.56 102 GLY A N 1
ATOM 754 C CA . GLY A 1 102 ? 4.406 -1.657 -26.593 1.00 97.56 102 GLY A CA 1
ATOM 755 C C . GLY A 1 102 ? 5.788 -1.011 -26.427 1.00 97.56 102 GLY A C 1
ATOM 756 O O . GLY A 1 102 ? 6.702 -1.321 -27.196 1.00 97.56 102 GLY A O 1
ATOM 757 N N . ALA A 1 103 ? 6.009 -0.177 -25.407 1.00 97.62 103 ALA A N 1
ATOM 758 C CA . ALA A 1 103 ? 7.296 0.477 -25.181 1.00 97.62 103 ALA A CA 1
ATOM 759 C C . ALA A 1 103 ? 8.430 -0.538 -24.970 1.00 97.62 103 ALA A C 1
ATOM 761 O O . ALA A 1 103 ? 8.308 -1.534 -24.245 1.00 97.62 103 ALA A O 1
ATOM 762 N N . SER A 1 104 ? 9.588 -0.272 -25.574 1.00 95.81 104 SER A N 1
ATOM 763 C CA . SER A 1 104 ? 10.789 -1.080 -25.339 1.00 95.81 104 SER A CA 1
ATOM 764 C C . SER A 1 104 ? 11.337 -0.866 -23.920 1.00 95.81 104 SER A C 1
ATOM 766 O O . SER A 1 104 ? 11.158 0.194 -23.321 1.00 95.81 104 SER A O 1
ATOM 768 N N . TYR A 1 105 ? 12.086 -1.839 -23.384 1.00 95.31 105 TYR A N 1
ATOM 769 C CA . TYR A 1 105 ? 12.776 -1.681 -22.092 1.00 95.31 105 TYR A CA 1
ATOM 770 C C . TYR A 1 105 ? 13.685 -0.442 -22.043 1.00 95.31 105 TYR A C 1
ATOM 772 O O . TYR A 1 105 ? 13.854 0.144 -20.977 1.00 95.31 105 TYR A O 1
ATOM 780 N N . ARG A 1 106 ? 14.244 -0.035 -23.192 1.00 94.75 106 ARG A N 1
ATOM 781 C CA . ARG A 1 106 ? 15.062 1.175 -23.321 1.00 94.75 106 ARG A CA 1
ATOM 782 C C . ARG A 1 106 ? 14.227 2.432 -23.097 1.00 94.75 106 ARG A C 1
ATOM 784 O O . ARG A 1 106 ? 14.583 3.229 -22.243 1.00 94.75 106 ARG A O 1
ATOM 791 N N . MET A 1 107 ? 13.099 2.561 -23.797 1.00 95.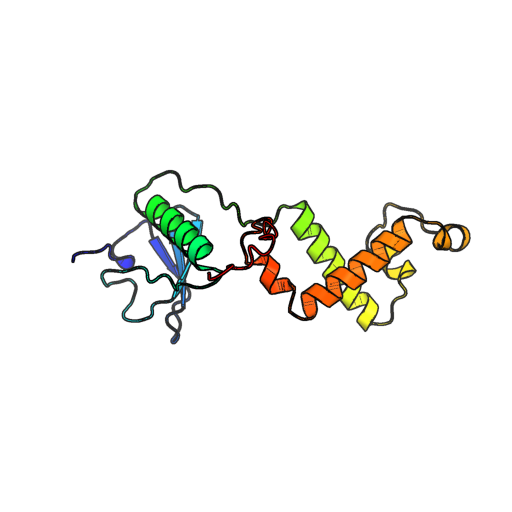12 107 MET A N 1
ATOM 792 C CA . MET A 1 107 ? 12.180 3.693 -23.617 1.00 95.12 107 MET A CA 1
ATOM 793 C C . MET A 1 107 ? 11.677 3.781 -22.173 1.00 95.12 107 MET A C 1
ATOM 795 O O . MET A 1 107 ? 11.639 4.856 -21.583 1.00 95.12 107 MET A O 1
ATOM 799 N N . ILE A 1 108 ? 11.354 2.633 -21.567 1.00 96.38 108 ILE A N 1
ATOM 800 C CA . ILE A 1 108 ? 10.969 2.566 -20.153 1.00 96.38 108 ILE A CA 1
ATOM 801 C C . ILE A 1 108 ? 12.105 3.077 -19.258 1.00 96.38 108 ILE A C 1
ATOM 803 O O . ILE A 1 108 ? 11.860 3.843 -18.330 1.00 96.38 108 ILE A O 1
ATOM 807 N N . ALA A 1 109 ? 13.352 2.682 -19.524 1.00 94.94 109 ALA A N 1
ATOM 808 C CA . ALA A 1 109 ? 14.498 3.154 -18.756 1.00 94.94 109 ALA A CA 1
ATOM 809 C C . ALA A 1 109 ? 14.731 4.667 -18.924 1.00 94.94 109 ALA A C 1
ATOM 811 O O . ALA A 1 109 ? 14.982 5.346 -17.932 1.00 94.94 109 ALA A O 1
ATOM 812 N N . GLU A 1 110 ? 14.597 5.197 -20.140 1.00 93.75 110 GLU A N 1
ATOM 813 C CA . GLU A 1 110 ? 14.753 6.628 -20.446 1.00 93.75 110 GLU A CA 1
ATOM 814 C C . GLU A 1 110 ? 13.741 7.482 -19.674 1.00 93.75 110 GLU A C 1
ATOM 816 O O . GLU A 1 110 ? 14.113 8.475 -19.052 1.00 93.75 110 GLU A O 1
ATOM 821 N N . VAL A 1 111 ? 12.479 7.045 -19.619 1.00 94.62 111 VAL A N 1
ATOM 822 C CA . VAL A 1 111 ? 11.415 7.753 -18.890 1.00 94.62 111 VAL A CA 1
ATOM 823 C C . VAL A 1 111 ? 11.549 7.600 -17.371 1.00 94.62 111 VAL A C 1
ATOM 825 O O . VAL A 1 111 ? 11.315 8.551 -16.624 1.00 94.62 111 VAL A O 1
ATOM 828 N N . LEU A 1 112 ? 11.910 6.413 -16.870 1.00 94.62 112 LEU A N 1
ATOM 829 C CA . LEU A 1 112 ? 11.983 6.154 -15.423 1.00 94.62 112 LEU A CA 1
ATOM 830 C C . LEU A 1 112 ? 13.277 6.652 -14.762 1.00 94.62 112 LEU A C 1
ATOM 832 O O . LEU A 1 112 ? 13.322 6.778 -13.529 1.00 94.62 112 LEU A O 1
ATOM 836 N N . PHE A 1 113 ? 14.320 6.909 -15.554 1.00 92.81 113 PHE A N 1
ATOM 837 C CA . PHE A 1 113 ? 15.639 7.339 -15.092 1.00 92.81 113 PHE A CA 1
ATOM 838 C C . PHE A 1 113 ? 16.193 8.509 -15.928 1.00 92.81 113 PHE A C 1
ATOM 840 O O . PHE A 1 113 ? 17.318 8.416 -16.416 1.00 92.81 113 PHE A O 1
ATOM 847 N N . PRO A 1 114 ? 15.475 9.645 -16.024 1.00 90.19 114 PRO A N 1
ATOM 848 C CA . PRO A 1 114 ? 15.831 10.749 -16.925 1.00 90.19 114 PRO A CA 1
ATOM 849 C C . PRO A 1 114 ? 17.180 11.408 -16.597 1.00 90.19 114 PRO A C 1
ATOM 851 O O . PRO A 1 114 ? 17.808 12.009 -17.460 1.00 90.19 114 PRO A O 1
ATOM 854 N N . ALA A 1 115 ? 17.662 11.268 -15.357 1.00 90.44 115 ALA A N 1
ATOM 855 C CA . ALA A 1 115 ? 18.979 11.756 -14.944 1.00 90.44 115 ALA A CA 1
ATOM 856 C C . ALA A 1 115 ? 20.157 10.969 -15.558 1.00 90.44 115 ALA A C 1
ATOM 858 O O . ALA A 1 115 ? 21.305 11.376 -15.409 1.00 90.44 115 ALA A O 1
ATOM 859 N N . HIS A 1 116 ? 19.901 9.836 -16.220 1.00 85.94 116 HIS A N 1
ATOM 860 C CA . HIS A 1 116 ? 20.938 9.000 -16.817 1.00 85.94 116 HIS A CA 1
ATOM 861 C C . HIS A 1 116 ? 20.888 9.117 -18.338 1.00 85.94 116 HIS A C 1
ATOM 863 O O . HIS A 1 116 ? 19.843 8.917 -18.953 1.00 85.94 116 HIS A O 1
ATOM 869 N N . ARG A 1 117 ? 22.038 9.381 -18.968 1.00 82.75 117 ARG A N 1
ATOM 870 C CA . ARG A 1 117 ? 22.141 9.333 -20.431 1.00 82.75 117 ARG A CA 1
ATOM 871 C C . ARG A 1 117 ? 22.167 7.879 -20.890 1.00 82.75 117 ARG A C 1
ATOM 873 O O . ARG A 1 117 ? 23.147 7.171 -20.668 1.00 82.75 117 ARG A O 1
ATOM 880 N N . ILE A 1 118 ? 21.094 7.444 -21.540 1.00 83.69 118 ILE A N 1
ATOM 881 C CA . ILE A 1 118 ? 20.985 6.119 -22.151 1.00 83.69 118 ILE A CA 1
ATOM 882 C C . ILE A 1 118 ? 21.173 6.295 -23.656 1.00 83.69 118 ILE A C 1
ATOM 884 O O . ILE A 1 118 ? 20.383 6.963 -24.312 1.00 83.69 118 ILE A O 1
ATOM 888 N N . THR A 1 119 ? 22.240 5.718 -24.206 1.00 81.00 119 THR A N 1
ATOM 889 C CA . THR A 1 119 ? 22.504 5.732 -25.652 1.00 81.00 119 THR A CA 1
ATOM 890 C C . THR A 1 119 ? 22.359 4.328 -26.224 1.00 81.00 119 THR A C 1
ATOM 892 O O . THR A 1 119 ? 22.572 3.335 -25.524 1.00 81.00 119 THR A O 1
ATOM 895 N N . LEU A 1 120 ? 22.037 4.218 -27.518 1.00 79.81 120 LEU A N 1
ATOM 896 C CA . LEU A 1 120 ? 21.932 2.918 -28.196 1.00 79.81 120 LEU A CA 1
ATOM 897 C C . LEU A 1 120 ? 23.224 2.097 -28.080 1.00 79.81 120 LEU A C 1
ATOM 899 O O . LEU A 1 120 ? 23.162 0.895 -27.828 1.00 79.81 120 LEU A O 1
ATOM 903 N N . ALA A 1 121 ? 24.380 2.758 -28.190 1.00 78.44 121 ALA A N 1
ATOM 904 C CA . ALA A 1 121 ? 25.692 2.123 -28.091 1.00 78.44 121 ALA A CA 1
ATOM 905 C C . ALA A 1 121 ? 25.959 1.500 -26.709 1.00 78.44 121 ALA A C 1
ATOM 907 O O . ALA A 1 121 ? 26.582 0.446 -26.617 1.00 78.44 121 ALA A O 1
ATOM 908 N N . THR A 1 122 ? 25.462 2.115 -25.632 1.00 81.12 122 THR A N 1
ATOM 909 C CA . THR A 1 122 ? 25.724 1.653 -24.257 1.00 81.12 122 THR A CA 1
ATOM 910 C C . THR A 1 122 ? 24.646 0.712 -23.728 1.00 81.12 122 THR A C 1
ATOM 912 O O . THR A 1 122 ? 24.884 -0.010 -22.765 1.00 81.12 122 THR A O 1
ATOM 915 N N . TRP A 1 123 ? 23.465 0.672 -24.355 1.00 87.75 123 TRP A N 1
ATOM 916 C CA . TRP A 1 123 ? 22.290 -0.028 -23.831 1.00 87.75 123 TRP A CA 1
ATOM 917 C C . TRP A 1 123 ? 22.525 -1.506 -23.484 1.00 87.75 123 TRP A C 1
ATOM 919 O O . TRP A 1 123 ? 22.056 -1.968 -22.443 1.00 87.75 123 TRP A O 1
ATOM 929 N N . LYS A 1 124 ? 23.249 -2.258 -24.326 1.00 82.19 124 LYS A N 1
ATOM 930 C CA . LYS A 1 124 ? 23.447 -3.708 -24.132 1.00 82.19 124 LYS A CA 1
ATOM 931 C C . LYS A 1 124 ? 24.209 -4.049 -22.846 1.00 82.19 124 LYS A C 1
ATOM 933 O O . LYS A 1 124 ? 23.901 -5.067 -22.237 1.00 82.19 124 LYS A O 1
ATOM 938 N N . SER A 1 125 ? 25.155 -3.210 -22.431 1.00 81.62 125 SER A N 1
ATOM 939 C CA . SER A 1 125 ? 25.985 -3.404 -21.232 1.00 81.62 125 SER A CA 1
ATOM 940 C C . SER A 1 125 ? 25.580 -2.499 -20.061 1.00 81.62 125 SER A C 1
ATOM 942 O O . SER A 1 125 ? 26.232 -2.503 -19.019 1.00 81.62 125 SER A O 1
ATOM 944 N N . ASN A 1 126 ? 24.501 -1.723 -20.197 1.00 85.62 126 ASN A N 1
ATOM 945 C CA . ASN A 1 126 ? 24.091 -0.752 -19.188 1.00 85.62 126 ASN A CA 1
ATOM 946 C C . ASN A 1 126 ? 23.343 -1.423 -18.020 1.00 85.62 126 ASN A C 1
ATOM 948 O O . ASN A 1 126 ? 22.340 -2.106 -18.225 1.00 85.62 126 ASN A O 1
ATOM 952 N N . ALA A 1 127 ? 23.746 -1.151 -16.775 1.00 87.69 127 ALA A N 1
ATOM 953 C CA . ALA A 1 127 ? 23.059 -1.636 -15.570 1.00 87.69 127 ALA A CA 1
ATOM 954 C C . ALA A 1 127 ? 21.575 -1.201 -15.482 1.00 87.69 127 ALA A C 1
ATOM 956 O O . ALA A 1 127 ? 20.747 -1.873 -14.851 1.00 87.69 127 ALA A O 1
ATOM 957 N N . LEU A 1 128 ? 21.203 -0.100 -16.144 1.00 91.25 128 LEU A N 1
ATOM 958 C CA . LEU A 1 128 ? 19.816 0.358 -16.241 1.00 91.25 128 LEU A CA 1
ATOM 959 C C . LEU A 1 128 ? 18.942 -0.582 -17.070 1.00 91.25 128 LEU A C 1
ATOM 961 O O . LEU A 1 128 ? 17.743 -0.659 -16.804 1.00 91.25 128 LEU A O 1
ATOM 965 N N . ARG A 1 129 ? 19.522 -1.350 -18.002 1.00 93.81 129 ARG A N 1
ATOM 966 C CA . ARG A 1 129 ? 18.799 -2.397 -18.731 1.00 93.81 129 ARG A CA 1
ATOM 967 C C . ARG A 1 129 ? 18.260 -3.443 -17.773 1.00 93.81 129 ARG A C 1
ATOM 969 O O . ARG A 1 129 ? 17.056 -3.680 -17.737 1.00 93.81 129 ARG A O 1
ATOM 976 N N . GLU A 1 130 ? 19.137 -4.016 -16.956 1.00 94.25 130 GLU A N 1
ATOM 977 C CA . GLU A 1 130 ? 18.749 -5.016 -15.959 1.00 94.25 130 GLU A CA 1
ATOM 978 C C . GLU A 1 130 ? 17.764 -4.444 -14.941 1.00 94.25 130 GLU A C 1
ATOM 980 O O . GLU A 1 130 ? 16.813 -5.113 -14.534 1.00 94.25 130 GLU A O 1
ATOM 985 N N . THR A 1 131 ? 17.940 -3.178 -14.564 1.00 94.94 131 THR A N 1
ATOM 986 C CA . THR A 1 131 ? 17.007 -2.492 -13.666 1.00 94.94 131 THR A CA 1
ATOM 987 C C . THR A 1 131 ? 15.617 -2.350 -14.292 1.00 94.94 131 THR A C 1
ATOM 989 O O . THR A 1 131 ? 14.630 -2.679 -13.637 1.00 94.94 131 THR A O 1
ATOM 992 N N . ALA A 1 132 ? 15.516 -1.922 -15.553 1.00 95.62 132 ALA A N 1
ATOM 993 C CA . ALA A 1 132 ? 14.245 -1.800 -16.263 1.00 95.62 132 ALA A CA 1
ATOM 994 C C . ALA A 1 132 ? 13.567 -3.162 -16.469 1.00 95.62 132 ALA A C 1
ATOM 996 O O . ALA A 1 132 ? 12.375 -3.298 -16.200 1.00 95.62 132 ALA A O 1
ATOM 997 N N . VAL A 1 133 ? 14.328 -4.192 -16.860 1.00 96.38 133 VAL A N 1
ATOM 998 C CA . VAL A 1 133 ? 13.826 -5.571 -16.986 1.00 96.38 133 VAL A CA 1
ATOM 999 C C . VAL A 1 133 ? 13.253 -6.064 -15.658 1.00 96.38 133 VAL A C 1
ATOM 1001 O O . VAL A 1 133 ? 12.140 -6.590 -15.621 1.00 96.38 133 VAL A O 1
ATOM 1004 N N . ARG A 1 134 ? 13.969 -5.853 -14.547 1.00 96.94 134 ARG A N 1
ATOM 1005 C CA . ARG A 1 134 ? 13.474 -6.220 -13.213 1.00 96.94 134 ARG A CA 1
ATOM 1006 C C . ARG A 1 134 ? 12.234 -5.429 -12.825 1.00 96.94 134 ARG A C 1
ATOM 1008 O O . ARG A 1 134 ? 11.308 -6.031 -12.307 1.00 96.94 134 ARG A O 1
ATOM 1015 N N . LEU A 1 135 ? 12.180 -4.123 -13.088 1.00 97.69 135 LEU A N 1
ATOM 1016 C CA . LEU A 1 135 ? 10.999 -3.313 -12.774 1.00 97.69 135 LEU A CA 1
ATOM 1017 C C . LEU A 1 135 ? 9.754 -3.810 -13.506 1.00 97.69 135 LEU A C 1
ATOM 1019 O O . LEU A 1 135 ? 8.707 -3.927 -12.874 1.00 97.69 135 LEU A O 1
ATOM 1023 N N . VAL A 1 136 ? 9.888 -4.142 -14.791 1.00 98.00 136 VAL A N 1
ATOM 1024 C CA . VAL A 1 136 ? 8.815 -4.736 -15.596 1.00 98.00 136 VAL A CA 1
ATOM 1025 C C . VAL A 1 136 ? 8.387 -6.082 -15.020 1.00 98.00 136 VAL A C 1
ATOM 1027 O O . VAL A 1 136 ? 7.199 -6.305 -14.799 1.00 98.00 136 VAL A O 1
ATOM 1030 N N . ARG A 1 137 ? 9.343 -6.976 -14.740 1.00 97.81 137 ARG A N 1
ATOM 1031 C CA . ARG A 1 137 ? 9.054 -8.296 -14.167 1.00 97.81 137 ARG A CA 1
ATOM 1032 C C . ARG A 1 137 ? 8.353 -8.176 -12.813 1.00 97.81 137 ARG A C 1
ATOM 1034 O O . ARG A 1 137 ? 7.316 -8.800 -12.614 1.00 97.81 137 ARG A O 1
ATOM 1041 N N . ASP A 1 138 ? 8.906 -7.369 -11.910 1.00 96.06 138 ASP A N 1
ATOM 1042 C CA . ASP A 1 138 ? 8.344 -7.088 -10.587 1.00 96.06 138 ASP A CA 1
ATOM 1043 C C . ASP A 1 138 ? 6.928 -6.498 -10.728 1.00 96.06 138 ASP A C 1
ATOM 1045 O O . ASP A 1 138 ? 6.019 -6.885 -10.000 1.00 96.06 138 ASP A O 1
ATOM 1049 N N . GLY A 1 139 ? 6.715 -5.604 -11.697 1.00 97.06 139 GLY A N 1
ATOM 1050 C CA . GLY A 1 139 ? 5.418 -4.991 -11.972 1.00 97.06 139 GLY A CA 1
ATOM 1051 C C . GLY A 1 139 ? 4.371 -5.989 -12.450 1.00 97.06 139 GLY A C 1
ATOM 1052 O O . GLY A 1 139 ? 3.269 -6.014 -11.907 1.00 97.06 139 GLY A O 1
ATOM 1053 N N . PHE A 1 140 ? 4.708 -6.861 -13.403 1.00 98.00 140 PHE A N 1
ATOM 1054 C CA . PHE A 1 140 ? 3.786 -7.911 -13.840 1.00 98.00 140 PHE A CA 1
ATOM 1055 C C . PHE A 1 140 ? 3.438 -8.872 -12.700 1.00 98.00 140 PHE A C 1
ATOM 1057 O O . PHE A 1 140 ? 2.281 -9.258 -12.569 1.00 98.00 140 PHE A O 1
ATOM 1064 N N . GLN A 1 141 ? 4.400 -9.203 -11.832 1.00 96.94 141 GLN A N 1
ATOM 1065 C CA . GLN A 1 141 ? 4.133 -10.003 -10.633 1.00 96.94 141 GLN A CA 1
ATOM 1066 C C . GLN A 1 141 ? 3.184 -9.289 -9.664 1.00 96.94 141 GLN A C 1
ATOM 1068 O O . GLN A 1 141 ? 2.291 -9.923 -9.106 1.00 96.94 141 GLN A O 1
ATOM 1073 N N . LEU A 1 142 ? 3.336 -7.972 -9.480 1.00 95.06 142 LEU A N 1
ATOM 1074 C CA . LEU A 1 142 ? 2.404 -7.186 -8.672 1.00 95.06 142 LEU A CA 1
ATOM 1075 C C . LEU A 1 142 ? 0.988 -7.235 -9.252 1.00 95.06 142 LEU A C 1
ATOM 1077 O O . LEU A 1 142 ? 0.064 -7.554 -8.510 1.00 95.06 142 LEU A O 1
ATOM 1081 N N . VAL A 1 143 ? 0.825 -6.976 -10.553 1.00 96.25 143 VAL A N 1
ATOM 1082 C CA . VAL A 1 143 ? -0.488 -6.958 -11.227 1.00 96.25 143 VAL A CA 1
ATOM 1083 C C . VAL A 1 143 ? -1.142 -8.342 -11.251 1.00 96.25 143 VAL A C 1
ATOM 1085 O O . VAL A 1 143 ? -2.352 -8.442 -11.083 1.00 96.25 143 VAL A O 1
ATOM 1088 N N . ALA A 1 144 ? -0.360 -9.419 -11.349 1.00 96.12 144 ALA A N 1
ATOM 1089 C CA . ALA A 1 144 ? -0.845 -10.802 -11.301 1.00 96.12 144 ALA A CA 1
ATOM 1090 C C . ALA A 1 144 ? -1.275 -11.279 -9.891 1.00 96.12 144 ALA A C 1
ATOM 1092 O O . ALA A 1 144 ? -1.333 -12.477 -9.625 1.00 96.12 144 ALA A O 1
ATOM 1093 N N . GLY A 1 145 ? -1.555 -10.360 -8.961 1.00 90.12 145 GLY A N 1
ATOM 1094 C CA . GLY A 1 145 ? -1.989 -10.669 -7.594 1.00 90.12 145 GLY A CA 1
ATOM 1095 C C . GLY A 1 145 ? -0.885 -10.597 -6.537 1.00 90.12 145 GLY A C 1
ATOM 1096 O O . GLY A 1 145 ? -1.182 -10.650 -5.341 1.00 90.12 145 GLY A O 1
ATOM 1097 N N . GLY A 1 146 ? 0.377 -10.402 -6.933 1.00 89.88 146 GLY A N 1
ATOM 1098 C CA . GLY A 1 146 ? 1.501 -10.254 -6.006 1.00 89.88 146 GLY A CA 1
ATOM 1099 C C . GLY A 1 146 ? 1.409 -9.010 -5.115 1.00 89.88 146 GLY A C 1
ATOM 1100 O O . GLY A 1 146 ? 2.057 -8.964 -4.066 1.00 89.88 146 GLY A O 1
ATOM 1101 N N . TYR A 1 147 ? 0.573 -8.026 -5.470 1.00 88.69 147 TYR A N 1
ATOM 1102 C CA . TYR A 1 147 ? 0.304 -6.844 -4.644 1.00 88.69 147 TYR A CA 1
ATOM 1103 C C . TYR A 1 147 ? -0.236 -7.191 -3.247 1.00 88.69 147 TYR A C 1
ATOM 1105 O O . TYR A 1 147 ? 0.026 -6.449 -2.305 1.00 88.69 147 TYR A O 1
ATOM 1113 N N . ARG A 1 148 ? -0.911 -8.338 -3.069 1.00 83.88 148 ARG A N 1
ATOM 1114 C CA . ARG A 1 148 ? -1.402 -8.792 -1.752 1.00 83.88 148 ARG A CA 1
ATOM 1115 C C . ARG A 1 148 ? -0.270 -8.943 -0.734 1.00 83.88 148 ARG A C 1
ATOM 1117 O O . ARG A 1 148 ? -0.435 -8.597 0.427 1.00 83.88 148 ARG A O 1
ATOM 1124 N N . SER A 1 149 ? 0.930 -9.308 -1.194 1.00 81.50 149 SER A N 1
ATOM 1125 C CA . SER A 1 149 ? 2.134 -9.383 -0.351 1.00 81.50 149 SER A CA 1
ATOM 1126 C C . SER A 1 149 ? 2.592 -8.038 0.226 1.00 81.50 149 SER A C 1
ATOM 1128 O O . SER A 1 149 ? 3.426 -8.014 1.132 1.00 81.50 149 SER A O 1
ATOM 1130 N N . LEU A 1 150 ? 2.086 -6.916 -0.299 1.00 80.19 150 LEU A N 1
ATOM 1131 C CA . LEU A 1 150 ? 2.329 -5.580 0.247 1.00 80.19 150 LEU A CA 1
ATOM 1132 C C . LEU A 1 150 ? 1.472 -5.300 1.485 1.00 80.19 150 LEU A C 1
ATOM 1134 O O . LEU A 1 150 ? 1.837 -4.429 2.267 1.00 80.19 150 LEU A O 1
ATOM 1138 N N . LEU A 1 151 ? 0.373 -6.040 1.655 1.00 75.44 151 LEU A N 1
ATOM 1139 C CA . LEU A 1 151 ? -0.556 -5.929 2.782 1.00 75.44 151 LEU A CA 1
ATOM 1140 C C . LEU A 1 151 ? -0.176 -6.852 3.946 1.00 75.44 151 LEU A C 1
ATOM 1142 O O . LEU A 1 151 ? -0.808 -6.809 4.994 1.00 75.44 151 LEU A O 1
ATOM 1146 N N . HIS A 1 152 ? 0.832 -7.704 3.762 1.00 74.12 152 HIS A N 1
ATOM 1147 C CA . HIS A 1 152 ? 1.266 -8.669 4.764 1.00 74.12 152 HIS A CA 1
ATOM 1148 C C . HIS A 1 152 ? 2.533 -8.189 5.468 1.00 74.12 152 HIS A C 1
ATOM 1150 O O . HIS A 1 152 ? 3.465 -7.659 4.845 1.00 74.12 152 HIS A O 1
ATOM 1156 N N . ARG A 1 153 ? 2.638 -8.482 6.762 1.00 65.38 153 ARG A N 1
ATOM 1157 C CA . ARG A 1 153 ? 3.887 -8.420 7.508 1.00 65.38 153 ARG A CA 1
ATOM 1158 C C . ARG A 1 153 ? 4.874 -9.346 6.822 1.00 65.38 153 ARG A C 1
ATOM 1160 O O . ARG A 1 153 ? 4.725 -10.569 6.803 1.00 65.38 153 ARG A O 1
ATOM 1167 N N . ARG A 1 154 ? 5.948 -8.768 6.285 1.00 58.75 154 ARG A N 1
ATOM 1168 C CA . ARG A 1 154 ? 7.089 -9.551 5.807 1.00 58.75 154 ARG A CA 1
ATOM 1169 C C . ARG A 1 154 ? 7.807 -10.159 7.002 1.00 58.75 154 ARG A C 1
ATOM 1171 O O . ARG A 1 154 ? 8.841 -9.663 7.439 1.00 58.75 154 ARG A O 1
ATOM 1178 N N . ARG A 1 155 ? 7.287 -11.265 7.518 1.00 60.31 155 ARG A N 1
ATOM 1179 C CA . ARG A 1 155 ? 8.105 -12.192 8.287 1.00 60.31 155 ARG A CA 1
ATOM 1180 C C . ARG A 1 155 ? 9.048 -12.809 7.276 1.00 60.31 155 ARG A C 1
ATOM 1182 O O . ARG A 1 155 ? 8.611 -13.365 6.269 1.00 60.31 155 ARG A O 1
ATOM 1189 N N . HIS A 1 156 ? 10.348 -12.684 7.514 1.00 48.66 156 HIS A N 1
ATOM 1190 C CA . HIS A 1 156 ? 11.303 -13.554 6.851 1.00 48.66 156 HIS A CA 1
ATOM 1191 C C . HIS A 1 156 ? 10.818 -14.967 7.174 1.00 48.66 156 HIS A C 1
ATOM 1193 O O . HIS A 1 156 ? 10.896 -15.382 8.330 1.00 48.66 156 HIS A O 1
ATOM 1199 N N . ARG A 1 157 ? 10.194 -15.658 6.212 1.00 45.94 157 ARG A N 1
ATOM 1200 C CA . ARG A 1 157 ? 9.736 -17.031 6.413 1.00 45.94 157 ARG A CA 1
ATOM 1201 C C . ARG A 1 157 ? 11.005 -17.794 6.755 1.00 45.94 157 ARG A C 1
ATOM 1203 O O . ARG A 1 157 ? 11.821 -18.054 5.871 1.00 45.94 157 ARG A O 1
ATOM 1210 N N . ARG A 1 158 ? 11.244 -18.067 8.044 1.00 45.78 158 ARG A N 1
ATOM 1211 C CA . ARG A 1 158 ? 12.249 -19.046 8.444 1.00 45.78 158 ARG A CA 1
ATOM 1212 C C . ARG A 1 158 ? 11.801 -20.291 7.706 1.00 45.78 158 ARG A C 1
ATOM 1214 O O . ARG A 1 158 ? 10.700 -20.779 7.959 1.00 45.78 158 ARG A O 1
ATOM 1221 N N . LYS A 1 159 ? 12.583 -20.726 6.714 1.00 40.97 159 LYS A N 1
ATOM 1222 C CA . LYS A 1 159 ? 12.376 -22.032 6.097 1.00 40.97 159 LYS A CA 1
ATOM 1223 C C . LYS A 1 159 ? 12.374 -23.003 7.272 1.00 40.97 159 LYS A C 1
ATOM 1225 O O . LYS A 1 159 ? 13.429 -23.234 7.859 1.00 40.97 159 LYS A O 1
ATOM 1230 N N . ARG A 1 160 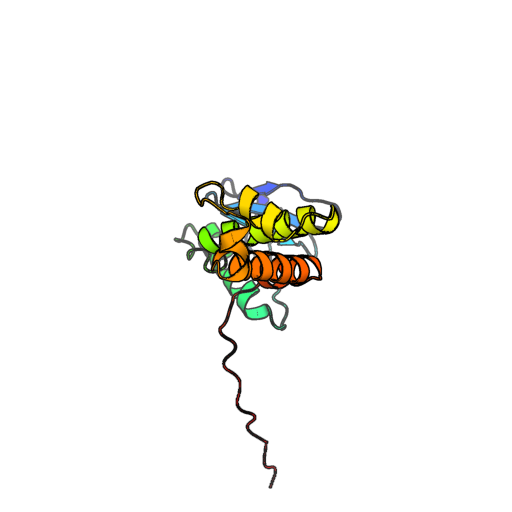? 11.199 -23.492 7.679 1.00 46.47 160 ARG A N 1
ATOM 1231 C CA . ARG A 1 160 ? 11.124 -24.659 8.550 1.00 46.47 160 ARG A CA 1
ATOM 1232 C C . ARG A 1 160 ? 11.806 -25.749 7.734 1.00 46.47 160 ARG A C 1
ATOM 1234 O O . ARG A 1 160 ? 11.248 -26.200 6.738 1.00 46.47 160 ARG A O 1
ATOM 1241 N N . LYS A 1 161 ? 13.063 -26.067 8.067 1.00 40.88 161 LYS A N 1
ATOM 1242 C CA . LYS A 1 161 ? 13.678 -27.314 7.614 1.00 40.88 161 LYS A CA 1
ATOM 1243 C C . LYS A 1 161 ? 12.706 -28.399 8.061 1.00 40.88 161 LYS A C 1
ATOM 1245 O O . LYS A 1 161 ? 12.324 -28.402 9.229 1.00 40.88 161 LYS A O 1
ATOM 1250 N N . GLY A 1 162 ? 12.231 -29.205 7.117 1.00 41.84 162 GLY A N 1
ATOM 1251 C CA . GLY A 1 162 ? 11.290 -30.276 7.404 1.00 41.84 162 GLY A CA 1
ATOM 1252 C C . GLY A 1 162 ? 11.889 -31.171 8.476 1.00 41.84 162 GLY A C 1
ATOM 1253 O O . GLY A 1 162 ? 12.869 -31.866 8.224 1.00 41.84 162 GLY A O 1
ATOM 1254 N N . GLN A 1 163 ? 11.339 -31.105 9.682 1.00 47.34 163 GLN A N 1
ATOM 1255 C CA . GLN A 1 163 ? 11.564 -32.129 10.678 1.00 47.34 163 GLN A CA 1
ATOM 1256 C C . GLN A 1 163 ? 10.542 -33.201 10.330 1.00 47.34 163 GLN A C 1
ATOM 1258 O O . GLN A 1 163 ? 9.354 -33.059 10.615 1.00 47.34 163 GLN A O 1
ATOM 1263 N N . ALA A 1 164 ? 10.994 -34.199 9.571 1.00 43.81 164 ALA A N 1
ATOM 1264 C CA . ALA A 1 164 ? 10.231 -35.414 9.376 1.00 43.81 164 ALA A CA 1
ATOM 1265 C C . ALA A 1 164 ? 9.928 -35.968 10.770 1.00 43.81 164 ALA A C 1
ATOM 1267 O O . ALA A 1 164 ? 10.853 -36.274 11.528 1.00 43.81 164 ALA A O 1
ATOM 1268 N N . LEU A 1 165 ? 8.644 -36.033 11.118 1.00 48.72 165 LEU A N 1
ATOM 1269 C CA . LEU A 1 165 ? 8.187 -36.849 12.228 1.00 48.72 165 LEU A CA 1
ATOM 1270 C C . LEU A 1 165 ? 8.592 -38.286 11.899 1.00 48.72 165 LEU A C 1
ATOM 1272 O O . LEU A 1 165 ? 8.001 -38.931 11.037 1.00 48.72 165 LEU A O 1
ATOM 1276 N N . ARG A 1 166 ? 9.665 -38.749 12.540 1.00 45.38 166 ARG A N 1
ATOM 1277 C CA . ARG A 1 166 ? 9.938 -40.171 12.691 1.00 45.38 166 ARG A CA 1
ATOM 1278 C C . ARG A 1 166 ? 9.002 -40.660 13.785 1.00 45.38 166 ARG A C 1
ATOM 1280 O O . ARG A 1 166 ? 9.285 -40.464 14.962 1.00 45.38 166 ARG A O 1
ATOM 1287 N N . THR A 1 167 ? 7.877 -41.224 13.377 1.00 50.12 167 THR A N 1
ATOM 1288 C CA . THR A 1 167 ? 7.081 -42.090 14.241 1.00 50.12 167 THR A CA 1
ATOM 1289 C C . THR A 1 167 ? 7.839 -43.410 14.341 1.00 50.12 167 THR A C 1
ATOM 1291 O O . THR A 1 167 ? 8.121 -44.030 13.313 1.00 50.12 167 THR A O 1
ATOM 1294 N N . GLY A 1 168 ? 8.260 -43.757 15.554 1.00 57.06 168 GLY A N 1
ATOM 1295 C CA . GLY A 1 168 ? 8.682 -45.103 15.931 1.00 57.06 168 GLY A CA 1
ATOM 1296 C C . GLY A 1 168 ? 7.595 -45.757 16.762 1.00 57.06 168 GLY A C 1
ATOM 1297 O O . GLY A 1 168 ? 6.738 -45.000 17.277 1.00 57.06 168 GLY A O 1
#

Radius of gyration: 22.83 Å; chains: 1; bounding box: 50×57×57 Å

pLDDT: mean 83.76, std 13.72, range [40.88, 98.06]

Secondary structure (DSSP, 8-state):
--PPPSTT-TTEEEE---TTSEEEEEETTEEEEEE-SSS-TTS-------SSTTHHHHHHHHHHHHHHHHT--PPP-TTSPPHHHHHHHHHHHHHHHHHHTT--HHHHHHHH-TTS---TTTGGG-HHHHHHHHHHHHHHHHHTTGGGGGSS----------------

InterPro domains:
  IPR018754 T6SS, Transcription factor RovC-like, DNA binding domain [PF10074] (52-152)

Organism: Paracoccus versutus (NCBI:txid34007)

Foldseek 3Di:
DQADQQVVDPQWDWPDCDPQQWIWIQFPNDIAIDRDPDDHSRGHDDDDADPDPCSVVSVLSVQQVVCSVVVHDRDPDLLPDDPVRVLLLVLLQVLQVCVVVVHDLQNSLCVSPVVDDDDPVCQVVDPSSVVSVVSPVVSVCCVVVVVVVSVGDPDVPPPPPDPPPPDD